Protein AF-A0A139AIJ9-F1 (afdb_monomer)

Solvent-accessible surface area (backbone atoms only — not comparable to full-atom values): 4762 Å² total; per-residue (Å²): 138,82,84,74,76,74,75,69,78,57,54,6,78,78,74,69,76,46,57,45,43,26,16,36,70,86,81,61,51,74,39,24,16,68,66,49,38,58,73,75,39,69,70,39,48,60,40,89,86,82,57,52,78,38,68,58,74,34,72,56,79,88,74,91,78,82,86,78,83,75,79,86,132

Nearest PDB structures (foldseek):
  3eb5-assembly1_A-2  TM=8.435E-01  e=1.322E-02  Homo sapiens
  3zni-assembly3_I  TM=7.073E-01  e=9.857E-02  Homo sapiens
  8guj-assembly1_L  TM=6.882E-01  e=8.621E-02  Homo sapiens
  2k4d-assembly1_A  TM=6.422E-01  e=7.052E-02  Homo sapiens
  5o76-assembly2_C  TM=6.735E-01  e=1.801E-01  Homo sapiens

Sequence (73 aa):
MTDSTTSKPALCLGCHKNEIEYQSPLCRHPSLCKKCAMVKQATGGKCKVCGELFSELQRVDRDGSDESDVGRT

Structure (mmCIF, N/CA/C/O backbone):
data_AF-A0A139AIJ9-F1
#
_entry.id   AF-A0A139AIJ9-F1
#
loop_
_atom_site.group_PDB
_atom_site.id
_atom_site.type_symbol
_atom_site.label_atom_id
_atom_site.label_alt_id
_atom_site.label_comp_id
_atom_site.label_asym_id
_atom_site.label_entity_id
_atom_site.label_seq_id
_atom_site.pdbx_PDB_ins_code
_atom_site.Cartn_x
_atom_site.Cartn_y
_atom_site.Cartn_z
_atom_site.occupancy
_atom_site.B_iso_or_equiv
_atom_site.auth_seq_id
_atom_site.auth_comp_id
_atom_site.auth_asym_id
_atom_site.auth_atom_id
_atom_site.pdbx_PDB_model_num
ATOM 1 N N . MET A 1 1 ? -30.755 -21.213 -0.270 1.00 47.12 1 MET A N 1
ATOM 2 C CA . MET A 1 1 ? -29.947 -20.415 0.675 1.00 47.12 1 MET A CA 1
ATOM 3 C C . MET A 1 1 ? -28.822 -19.792 -0.133 1.00 47.12 1 MET A C 1
ATOM 5 O O . MET A 1 1 ? -27.864 -20.483 -0.437 1.00 47.12 1 MET A O 1
ATOM 9 N N . THR A 1 2 ? -28.996 -18.562 -0.615 1.00 50.97 2 THR A N 1
ATOM 10 C CA . THR A 1 2 ? -27.960 -17.843 -1.371 1.00 50.97 2 THR A CA 1
ATOM 11 C C . THR A 1 2 ? -27.233 -16.937 -0.391 1.00 50.97 2 THR A C 1
ATOM 13 O O . THR A 1 2 ? -27.739 -15.870 -0.043 1.00 50.97 2 THR A O 1
ATOM 16 N N . ASP A 1 3 ? -26.091 -17.406 0.108 1.00 44.66 3 ASP A N 1
ATOM 17 C CA . ASP A 1 3 ? -25.129 -16.554 0.797 1.00 44.66 3 ASP A CA 1
ATOM 18 C C . ASP A 1 3 ? -24.549 -15.599 -0.249 1.00 44.66 3 ASP A C 1
ATOM 20 O O . ASP A 1 3 ? -23.570 -15.884 -0.934 1.00 44.66 3 ASP A O 1
ATOM 24 N N . SER A 1 4 ? -25.243 -14.483 -0.457 1.00 54.19 4 SER A N 1
ATOM 25 C CA . SER A 1 4 ? -24.651 -13.314 -1.080 1.00 54.19 4 SER A CA 1
ATOM 26 C C . SER A 1 4 ? -23.644 -12.774 -0.075 1.00 54.19 4 SER A C 1
ATOM 28 O O . SER A 1 4 ? -23.961 -11.863 0.695 1.00 54.19 4 SER A O 1
ATOM 30 N N . THR A 1 5 ? -22.434 -13.341 -0.054 1.00 50.88 5 THR A N 1
ATOM 31 C CA . THR A 1 5 ? -21.279 -12.674 0.539 1.00 50.88 5 THR A CA 1
ATOM 32 C C . THR A 1 5 ? -21.019 -11.441 -0.322 1.00 50.88 5 THR A C 1
ATOM 34 O O . THR A 1 5 ? -20.195 -11.434 -1.233 1.00 50.88 5 THR A O 1
ATOM 37 N N . THR A 1 6 ? -21.802 -10.386 -0.099 1.00 48.56 6 THR A N 1
ATOM 38 C CA . THR A 1 6 ? -21.534 -9.048 -0.609 1.00 48.56 6 THR A CA 1
ATOM 39 C C . THR A 1 6 ? -20.222 -8.641 0.037 1.00 48.56 6 THR A C 1
ATOM 41 O O . THR A 1 6 ? -20.201 -8.123 1.155 1.00 48.56 6 THR A O 1
ATOM 44 N N . SER A 1 7 ? -19.122 -8.977 -0.634 1.00 56.28 7 SER A N 1
ATOM 45 C CA . SER A 1 7 ? -17.758 -8.629 -0.273 1.00 56.28 7 SER A CA 1
ATOM 46 C C . SER A 1 7 ? -17.683 -7.114 -0.211 1.00 56.28 7 SER A C 1
ATOM 48 O O . SER A 1 7 ? -17.458 -6.444 -1.219 1.00 56.28 7 SER A O 1
ATOM 50 N N . LYS A 1 8 ? -17.974 -6.556 0.968 1.00 60.19 8 LYS A N 1
ATOM 51 C CA . LYS A 1 8 ? -17.869 -5.121 1.210 1.00 60.19 8 LYS A CA 1
ATOM 52 C C . LYS A 1 8 ? -16.470 -4.691 0.777 1.00 60.19 8 LYS A C 1
ATOM 54 O O . LYS A 1 8 ? -15.505 -5.381 1.119 1.00 60.19 8 LYS A O 1
ATOM 59 N N . PRO A 1 9 ? -16.348 -3.581 0.035 1.00 64.50 9 PRO A N 1
ATOM 60 C CA . PRO A 1 9 ? -15.048 -3.124 -0.411 1.00 64.50 9 PRO A CA 1
ATOM 61 C C . PRO A 1 9 ? -14.150 -2.914 0.805 1.00 64.50 9 PRO A C 1
ATOM 63 O O . PRO A 1 9 ? -14.539 -2.278 1.789 1.00 64.50 9 PRO A O 1
ATOM 66 N N . ALA A 1 10 ? -12.959 -3.507 0.758 1.00 83.56 10 ALA A N 1
ATOM 67 C CA . ALA A 1 10 ? -12.017 -3.421 1.857 1.00 83.56 10 ALA A CA 1
ATOM 68 C C . ALA A 1 10 ? -11.596 -1.952 2.046 1.00 83.56 10 ALA A C 1
ATOM 70 O O . ALA A 1 10 ? -11.130 -1.296 1.112 1.00 83.56 10 ALA A O 1
ATOM 71 N N . LEU A 1 11 ? -11.804 -1.418 3.252 1.00 91.00 11 LEU A N 1
ATOM 72 C CA . LEU A 1 11 ? -11.465 -0.039 3.608 1.00 91.00 11 LEU A CA 1
ATOM 73 C C . LEU A 1 11 ? -9.991 0.075 4.006 1.00 91.00 11 LEU A C 1
ATOM 75 O O . LEU A 1 11 ? -9.420 -0.828 4.611 1.00 91.00 11 LEU A O 1
ATOM 79 N N . CYS A 1 12 ? -9.377 1.219 3.706 1.00 91.19 12 CYS A N 1
ATOM 80 C CA . CYS A 1 12 ? -7.972 1.509 3.983 1.00 91.19 12 CYS A CA 1
ATOM 81 C C . CYS A 1 12 ? -7.611 1.277 5.452 1.00 91.19 12 CYS A C 1
ATOM 83 O O . CYS A 1 12 ? -8.137 1.955 6.328 1.00 91.19 12 CYS A O 1
ATOM 85 N N . LEU A 1 13 ? -6.608 0.443 5.720 1.00 88.50 13 LEU A N 1
ATOM 86 C CA . LEU A 1 13 ? -6.115 0.136 7.072 1.00 88.50 13 LEU A CA 1
ATOM 87 C C . LEU A 1 13 ? -5.352 1.308 7.726 1.00 88.50 13 LEU A C 1
ATOM 89 O O . LEU A 1 13 ? -4.901 1.248 8.872 1.00 88.50 13 LEU A O 1
ATOM 93 N N . GLY A 1 14 ? -5.113 2.379 6.964 1.00 87.19 14 GLY A N 1
ATOM 94 C CA . GLY A 1 14 ? -4.446 3.592 7.428 1.00 87.19 14 GLY A CA 1
ATOM 95 C C . GLY A 1 14 ? -5.401 4.684 7.910 1.00 87.19 14 GLY A C 1
ATOM 96 O O . GLY A 1 14 ? -5.054 5.421 8.834 1.00 87.19 14 GLY A O 1
ATOM 97 N N . CYS A 1 15 ? -6.564 4.829 7.271 1.00 91.00 15 CYS A N 1
ATOM 98 C CA . CYS A 1 15 ? -7.533 5.881 7.594 1.00 91.00 15 CYS A CA 1
ATOM 99 C C . CYS A 1 15 ? -8.953 5.378 7.852 1.00 91.00 15 CYS A C 1
ATOM 101 O O . CYS A 1 15 ? -9.746 6.158 8.365 1.00 91.00 15 CYS A O 1
ATOM 103 N N . HIS A 1 16 ? -9.277 4.141 7.474 1.00 90.00 16 HIS A N 1
ATOM 104 C CA . HIS A 1 16 ? -10.601 3.510 7.539 1.00 90.00 16 HIS A CA 1
ATOM 105 C C . HIS A 1 16 ? -11.748 4.356 6.956 1.00 90.00 16 HIS A C 1
ATOM 107 O O . HIS A 1 16 ? -12.904 4.171 7.315 1.00 90.00 16 HIS A O 1
ATOM 113 N N . LYS A 1 17 ? -11.426 5.304 6.065 1.00 90.31 17 LYS A N 1
ATOM 114 C CA . LYS A 1 17 ? -12.383 6.244 5.454 1.00 90.31 17 LYS A CA 1
ATOM 115 C C . LYS A 1 17 ? -12.627 5.973 3.975 1.00 90.31 17 LYS A C 1
ATOM 117 O O . LYS A 1 17 ? -13.747 6.113 3.513 1.00 90.31 17 LYS A O 1
ATOM 122 N N . ASN A 1 18 ? -11.571 5.615 3.249 1.00 91.56 18 ASN A N 1
ATOM 123 C CA . ASN A 1 18 ? -11.611 5.390 1.806 1.00 91.56 18 ASN A CA 1
ATOM 124 C C . ASN A 1 18 ? -11.357 3.915 1.502 1.00 91.56 18 ASN A C 1
ATOM 126 O O . ASN A 1 18 ? -10.696 3.236 2.292 1.00 91.56 18 ASN A O 1
ATOM 130 N N . GLU A 1 19 ? -11.807 3.459 0.341 1.00 90.81 19 GLU A N 1
ATOM 131 C CA . GLU A 1 19 ? -11.537 2.117 -0.175 1.00 90.81 19 GLU A CA 1
ATOM 132 C C . GLU A 1 19 ? -10.042 1.894 -0.443 1.00 90.81 19 GLU A C 1
ATOM 134 O O . GLU A 1 19 ? -9.272 2.837 -0.670 1.00 90.81 19 GLU A O 1
ATOM 139 N N . ILE A 1 20 ? -9.612 0.636 -0.371 1.00 91.00 20 ILE A N 1
ATOM 140 C CA . ILE A 1 20 ? -8.246 0.250 -0.713 1.00 91.00 20 ILE A CA 1
ATOM 141 C C . ILE A 1 20 ? -8.074 0.253 -2.232 1.00 91.00 20 ILE A C 1
ATOM 143 O O . ILE A 1 20 ? -8.820 -0.394 -2.958 1.00 91.00 20 ILE A O 1
ATOM 147 N N . GLU A 1 21 ? -7.033 0.944 -2.685 1.00 91.56 21 GLU A N 1
ATOM 148 C CA . GLU A 1 21 ? -6.642 1.028 -4.097 1.00 91.56 21 GLU A CA 1
ATOM 149 C C . GLU A 1 21 ? -5.179 0.618 -4.312 1.00 91.56 21 GLU A C 1
ATOM 151 O O . GLU A 1 21 ? -4.745 0.472 -5.450 1.00 91.56 21 GLU A O 1
ATOM 156 N N . TYR A 1 22 ? -4.402 0.471 -3.234 1.00 90.00 22 TYR A N 1
ATOM 157 C CA . TYR A 1 22 ? -2.974 0.177 -3.276 1.00 90.00 22 TYR A CA 1
ATOM 158 C C . TYR A 1 22 ? -2.622 -1.032 -2.403 1.00 90.00 22 TYR A C 1
ATOM 160 O O . TYR A 1 22 ? -3.125 -1.204 -1.282 1.00 90.00 22 TYR A O 1
ATOM 168 N N . GLN A 1 23 ? -1.699 -1.837 -2.918 1.00 89.88 23 GLN A N 1
ATOM 169 C CA . GLN A 1 23 ? -1.137 -3.030 -2.302 1.00 89.88 23 GLN A CA 1
ATOM 170 C C . GLN A 1 23 ? 0.391 -3.015 -2.350 1.00 89.88 23 GLN A C 1
ATOM 172 O O . GLN A 1 23 ? 1.012 -2.28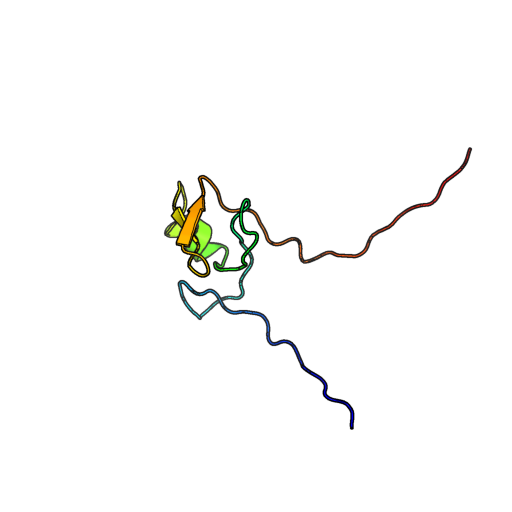8 -3.126 1.00 89.88 23 GLN A O 1
ATOM 177 N N . SER A 1 24 ? 1.008 -3.839 -1.508 1.00 88.69 24 SER A N 1
ATOM 178 C CA . SER A 1 24 ? 2.446 -4.095 -1.613 1.00 88.69 24 SER A CA 1
ATOM 179 C C . SER A 1 24 ? 2.735 -4.951 -2.856 1.00 88.69 24 SER A C 1
ATOM 181 O O . SER A 1 24 ? 2.023 -5.930 -3.067 1.00 88.69 24 SER A O 1
ATOM 183 N N . PRO A 1 25 ? 3.765 -4.649 -3.662 1.00 87.62 25 PRO A N 1
ATOM 184 C CA . PRO A 1 25 ? 4.105 -5.440 -4.846 1.00 87.62 25 PRO A CA 1
ATOM 185 C C . PRO A 1 25 ? 4.606 -6.851 -4.500 1.00 87.62 25 PRO A C 1
ATOM 187 O O . PRO A 1 25 ? 4.385 -7.782 -5.271 1.00 87.62 25 PRO A O 1
ATOM 190 N N . LEU A 1 26 ? 5.245 -7.020 -3.336 1.00 87.56 26 LEU A N 1
ATOM 191 C CA . LEU A 1 26 ? 5.832 -8.296 -2.913 1.00 87.56 26 LEU A CA 1
ATOM 192 C C . LEU A 1 26 ? 4.764 -9.256 -2.385 1.00 87.56 26 LEU A C 1
ATOM 194 O O . LEU A 1 26 ? 4.539 -10.320 -2.951 1.00 87.56 26 LEU A O 1
ATOM 198 N N . CYS A 1 27 ? 4.044 -8.845 -1.341 1.00 89.75 27 CYS A N 1
ATOM 199 C CA . CYS A 1 27 ? 3.048 -9.693 -0.688 1.00 89.75 27 CYS A CA 1
ATOM 200 C C . CYS A 1 27 ? 1.619 -9.518 -1.220 1.00 89.75 27 CYS A C 1
ATOM 202 O O . CYS A 1 27 ? 0.724 -10.235 -0.786 1.00 89.75 27 CYS A O 1
ATOM 204 N N . ARG A 1 28 ? 1.385 -8.551 -2.119 1.00 87.81 28 ARG A N 1
ATOM 205 C CA . ARG A 1 28 ? 0.094 -8.286 -2.791 1.00 87.81 28 ARG A CA 1
ATOM 206 C C . ARG A 1 28 ? -1.097 -8.077 -1.860 1.00 87.81 28 ARG A C 1
ATOM 208 O O . ARG A 1 28 ? -2.242 -8.184 -2.274 1.00 87.81 28 ARG A O 1
ATOM 215 N N . HIS A 1 29 ? -0.843 -7.717 -0.605 1.00 88.50 29 HIS A N 1
ATOM 216 C CA . HIS A 1 29 ? -1.910 -7.432 0.341 1.00 88.50 29 HIS A CA 1
ATOM 217 C C . HIS A 1 29 ? -2.477 -6.019 0.120 1.00 88.50 29 HIS A C 1
ATOM 219 O O . HIS A 1 29 ? -1.742 -5.034 0.312 1.00 88.50 29 HIS A O 1
ATOM 225 N N . PRO A 1 30 ? -3.772 -5.885 -0.226 1.00 89.31 30 PRO A N 1
ATOM 226 C CA . PRO A 1 30 ? -4.445 -4.595 -0.283 1.00 89.31 30 PRO A CA 1
ATOM 227 C C . PRO A 1 30 ? -4.485 -4.000 1.127 1.00 89.31 30 PRO A C 1
ATOM 229 O O . PRO A 1 30 ? -4.949 -4.638 2.071 1.00 89.31 30 PRO A O 1
ATOM 232 N N . SER A 1 31 ? -3.978 -2.775 1.298 1.00 89.00 31 SER A N 1
ATOM 233 C CA . SER A 1 31 ? -3.924 -2.154 2.632 1.00 89.00 31 SER A CA 1
ATOM 234 C C . SER A 1 31 ? 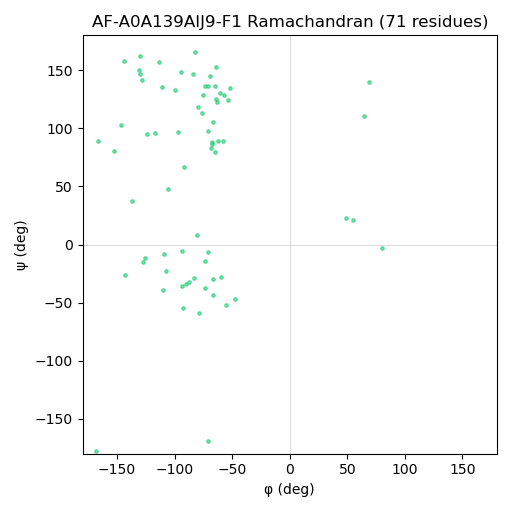-4.193 -0.653 2.678 1.00 89.00 31 SER A C 1
ATOM 236 O O . SER A 1 31 ? -4.647 -0.160 3.714 1.00 89.00 31 SER A O 1
ATOM 238 N N . LEU A 1 32 ? -3.938 0.098 1.602 1.00 90.38 32 LEU A N 1
ATOM 239 C CA . LEU A 1 32 ? -3.965 1.564 1.635 1.00 90.38 32 LEU A CA 1
ATOM 240 C C . LEU A 1 32 ? -4.804 2.165 0.497 1.00 90.38 32 LEU A C 1
ATOM 242 O O . LEU A 1 32 ? -4.849 1.650 -0.614 1.00 90.38 32 LEU A O 1
ATOM 246 N N . CYS A 1 33 ? -5.454 3.297 0.767 1.00 92.50 33 CYS A N 1
ATOM 247 C CA . CYS A 1 33 ? -6.087 4.130 -0.262 1.00 92.50 33 CYS A CA 1
ATOM 248 C C . CYS A 1 33 ? -5.065 5.057 -0.930 1.00 92.50 33 CYS A C 1
ATOM 250 O O . CYS A 1 33 ? -4.008 5.317 -0.346 1.00 92.50 33 CYS A O 1
ATOM 252 N N . LYS A 1 34 ? -5.414 5.662 -2.076 1.00 90.44 34 LYS A N 1
ATOM 253 C CA . LYS A 1 34 ? -4.547 6.620 -2.794 1.00 90.44 34 LYS A CA 1
ATOM 254 C C . LYS A 1 34 ? -3.940 7.695 -1.900 1.00 90.44 34 LYS A C 1
ATOM 256 O O . LYS A 1 34 ? -2.738 7.942 -1.938 1.00 90.44 34 LYS A O 1
ATOM 261 N N . LYS A 1 35 ? -4.760 8.311 -1.04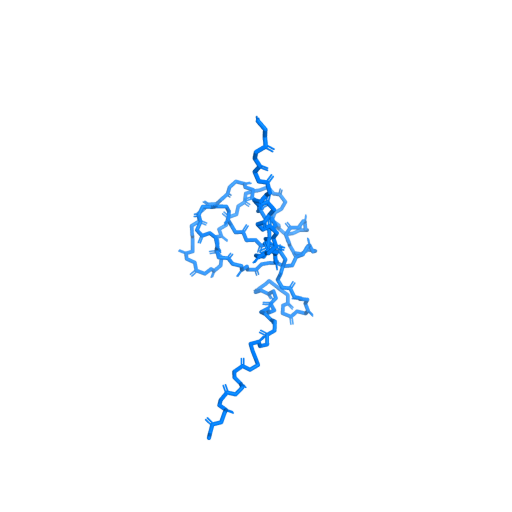6 1.00 90.88 35 LYS A N 1
ATOM 262 C CA . LYS A 1 35 ? -4.302 9.385 -0.157 1.00 90.88 35 LYS A CA 1
ATOM 263 C C . LYS A 1 35 ? -3.316 8.874 0.892 1.00 90.88 35 LYS A C 1
ATOM 265 O O . LYS A 1 35 ? -2.316 9.528 1.139 1.00 90.88 35 LYS A O 1
ATOM 270 N N . CYS A 1 36 ? -3.564 7.722 1.514 1.00 89.88 36 CYS A N 1
ATOM 271 C CA . CYS A 1 36 ? -2.640 7.184 2.515 1.00 89.88 36 CYS A CA 1
ATOM 272 C C . CYS A 1 36 ? -1.366 6.620 1.889 1.00 89.88 36 CYS A C 1
ATOM 274 O O . CYS A 1 36 ? -0.301 6.815 2.465 1.00 89.88 36 CYS A O 1
ATOM 276 N N . ALA A 1 37 ? -1.474 5.984 0.723 1.00 88.69 37 ALA A N 1
ATOM 277 C CA . ALA A 1 37 ? -0.328 5.539 -0.053 1.00 88.69 37 ALA A CA 1
ATOM 278 C C . ALA A 1 37 ? 0.612 6.719 -0.338 1.00 88.69 37 ALA A C 1
ATOM 280 O O . ALA A 1 37 ? 1.775 6.679 0.037 1.00 88.69 37 ALA A O 1
ATOM 281 N N . MET A 1 38 ? 0.080 7.820 -0.873 1.00 86.56 38 MET A N 1
ATOM 282 C CA . MET A 1 38 ? 0.907 8.957 -1.288 1.00 86.56 38 MET A CA 1
ATOM 283 C C . MET A 1 38 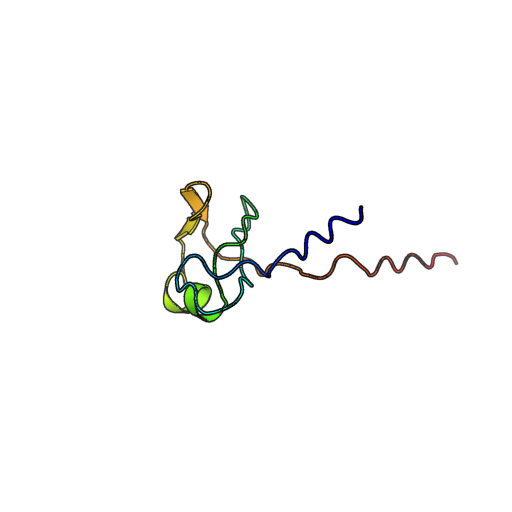? 1.282 9.934 -0.168 1.00 86.56 38 MET A C 1
ATOM 285 O O . MET A 1 38 ? 2.324 10.565 -0.251 1.00 86.56 38 MET A O 1
ATOM 289 N N . VAL A 1 39 ? 0.469 10.088 0.882 1.00 83.81 39 VAL A N 1
ATOM 290 C CA . VAL A 1 39 ? 0.7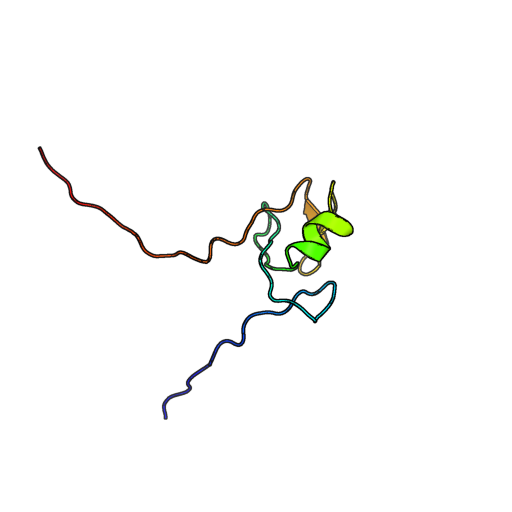58 11.049 1.970 1.00 83.81 39 VAL A CA 1
ATOM 291 C C . VAL A 1 39 ? 1.574 10.415 3.094 1.00 83.81 39 VAL A C 1
ATOM 293 O O . VAL A 1 39 ? 2.364 11.104 3.728 1.00 83.81 39 VAL A O 1
ATOM 296 N N . LYS A 1 40 ? 1.364 9.124 3.389 1.00 74.19 40 LYS A N 1
ATOM 297 C CA . LYS A 1 40 ? 1.999 8.463 4.541 1.00 74.19 40 LYS A CA 1
ATOM 298 C C . LYS A 1 40 ? 3.108 7.486 4.169 1.00 74.19 40 LYS A C 1
ATOM 300 O O . LYS A 1 40 ? 3.912 7.196 5.039 1.00 74.19 40 LYS A O 1
ATOM 305 N N . GLN A 1 41 ? 3.122 6.958 2.946 1.00 73.75 41 GLN A N 1
ATOM 306 C CA . GLN A 1 41 ? 4.018 5.869 2.533 1.00 73.75 41 GLN A CA 1
ATOM 307 C C . GLN A 1 41 ? 4.605 6.132 1.135 1.00 73.75 41 GLN A C 1
ATOM 309 O O . GLN A 1 41 ? 4.732 5.214 0.329 1.00 73.75 41 GLN A O 1
ATOM 314 N N . ALA A 1 42 ? 4.913 7.402 0.841 1.00 62.16 42 ALA A N 1
ATOM 315 C CA . ALA A 1 42 ? 5.390 7.855 -0.467 1.00 62.16 42 ALA A CA 1
ATOM 316 C C . ALA A 1 42 ? 6.707 7.186 -0.908 1.00 62.16 42 ALA A C 1
ATOM 318 O O . ALA A 1 42 ? 6.940 7.044 -2.103 1.00 62.16 42 ALA A O 1
ATOM 319 N N . THR A 1 43 ? 7.544 6.767 0.045 1.00 65.06 43 THR A N 1
ATOM 320 C CA . THR A 1 43 ? 8.851 6.139 -0.191 1.00 65.06 43 THR A CA 1
ATOM 321 C C . THR A 1 43 ? 9.129 5.103 0.891 1.00 65.06 43 THR A C 1
ATOM 323 O O . THR A 1 43 ? 9.512 5.453 2.005 1.00 65.06 43 THR A O 1
ATOM 326 N N . GLY A 1 44 ? 8.954 3.825 0.553 1.00 68.62 44 GLY A N 1
ATOM 327 C CA . GLY A 1 44 ? 9.258 2.698 1.431 1.00 68.62 44 GLY A CA 1
ATOM 328 C C . GLY A 1 44 ? 8.335 2.544 2.648 1.00 68.62 44 GLY A C 1
ATOM 329 O O . GLY A 1 44 ? 7.948 3.503 3.309 1.00 68.62 44 GLY A O 1
ATOM 330 N N . GLY A 1 45 ? 7.974 1.308 2.988 1.00 83.06 45 GLY A N 1
ATOM 331 C CA . GLY A 1 45 ? 7.121 1.039 4.144 1.00 83.06 45 GLY A CA 1
ATOM 332 C C . GLY A 1 45 ? 7.051 -0.433 4.526 1.00 83.06 45 GLY A C 1
ATOM 333 O O . GLY A 1 45 ? 7.703 -1.281 3.927 1.00 83.06 45 GLY A O 1
ATOM 334 N N . LYS A 1 46 ? 6.251 -0.738 5.553 1.00 87.38 46 LYS A N 1
ATOM 335 C CA . LYS A 1 46 ? 5.907 -2.111 5.950 1.00 87.38 46 LYS A CA 1
ATOM 336 C C . LYS A 1 46 ? 4.443 -2.389 5.658 1.00 87.38 46 LYS A C 1
ATOM 338 O O . LYS A 1 46 ? 3.576 -1.561 5.956 1.00 87.38 46 LYS A O 1
ATOM 343 N N . CYS A 1 47 ? 4.167 -3.555 5.088 1.00 87.56 47 CYS A N 1
ATOM 344 C CA . CYS A 1 47 ? 2.816 -4.034 4.861 1.00 87.56 47 CYS A CA 1
ATOM 345 C C . CYS A 1 47 ? 2.085 -4.161 6.201 1.00 87.56 47 CYS A C 1
ATOM 347 O O . CYS A 1 47 ? 2.589 -4.771 7.139 1.00 87.56 47 CYS A O 1
ATOM 349 N N . LYS A 1 48 ? 0.874 -3.609 6.294 1.00 83.38 48 LYS A N 1
ATOM 350 C CA . LYS A 1 48 ? 0.074 -3.655 7.528 1.00 83.38 48 LYS A CA 1
ATOM 351 C C . LYS A 1 48 ? -0.531 -5.025 7.833 1.00 83.38 48 LYS A C 1
ATOM 353 O O . LYS A 1 48 ? -1.003 -5.227 8.943 1.00 83.38 48 LYS A O 1
ATOM 358 N N . VAL A 1 49 ? -0.535 -5.925 6.852 1.00 86.56 49 VAL A N 1
ATOM 359 C CA . VAL A 1 49 ? -1.109 -7.268 6.975 1.00 86.56 49 VAL A CA 1
ATOM 360 C C . VAL A 1 49 ? -0.038 -8.267 7.406 1.00 86.56 49 VAL A C 1
ATOM 362 O O . VAL A 1 49 ? -0.196 -8.924 8.426 1.00 86.56 49 VAL A O 1
ATOM 365 N N . CYS A 1 50 ? 1.074 -8.345 6.670 1.00 88.31 50 CYS A N 1
ATOM 366 C CA . CYS A 1 50 ? 2.134 -9.329 6.924 1.00 88.31 50 CYS A CA 1
ATOM 367 C C . CYS A 1 50 ? 3.435 -8.744 7.498 1.00 88.31 50 CYS A C 1
ATOM 369 O O . CYS A 1 50 ? 4.335 -9.496 7.848 1.00 88.31 50 CYS A O 1
ATOM 371 N N . GLY A 1 51 ? 3.578 -7.417 7.576 1.00 87.00 51 GLY A N 1
ATOM 372 C CA . GLY A 1 51 ? 4.793 -6.764 8.079 1.00 87.00 51 GLY A CA 1
ATOM 373 C C . GLY A 1 51 ? 5.947 -6.658 7.076 1.00 87.00 51 GLY A C 1
ATOM 374 O O . GLY A 1 51 ? 6.962 -6.042 7.401 1.00 87.00 51 GLY A O 1
ATOM 375 N N . GLU A 1 52 ? 5.797 -7.207 5.867 1.00 89.12 52 GLU A N 1
ATOM 376 C CA . GLU A 1 52 ? 6.856 -7.222 4.854 1.00 89.12 52 GLU A CA 1
ATOM 377 C C . GLU A 1 52 ? 7.225 -5.816 4.374 1.00 89.12 52 GLU A C 1
ATOM 379 O O . GLU A 1 52 ? 6.354 -4.974 4.134 1.00 89.12 52 GLU A O 1
ATOM 384 N N . LEU A 1 53 ? 8.526 -5.565 4.253 1.00 88.88 53 LEU A N 1
ATOM 385 C CA . LEU A 1 53 ? 9.064 -4.304 3.762 1.00 88.88 53 LEU A CA 1
ATOM 386 C C . LEU A 1 53 ? 8.849 -4.199 2.253 1.00 88.88 53 LEU A C 1
ATOM 388 O O . LEU A 1 53 ? 9.103 -5.149 1.525 1.00 88.88 53 LEU A O 1
ATOM 392 N N . PHE A 1 54 ? 8.425 -3.035 1.782 1.00 86.75 54 PHE A N 1
ATOM 393 C CA . PHE A 1 54 ? 8.308 -2.720 0.362 1.00 86.75 54 PHE A CA 1
ATOM 394 C C . PHE A 1 54 ? 8.972 -1.375 0.082 1.00 86.75 54 PHE A C 1
ATOM 396 O O . PHE A 1 54 ? 8.975 -0.498 0.945 1.00 86.75 54 PHE A O 1
ATOM 403 N N . SER A 1 55 ? 9.509 -1.205 -1.125 1.00 85.06 55 SER A N 1
ATOM 4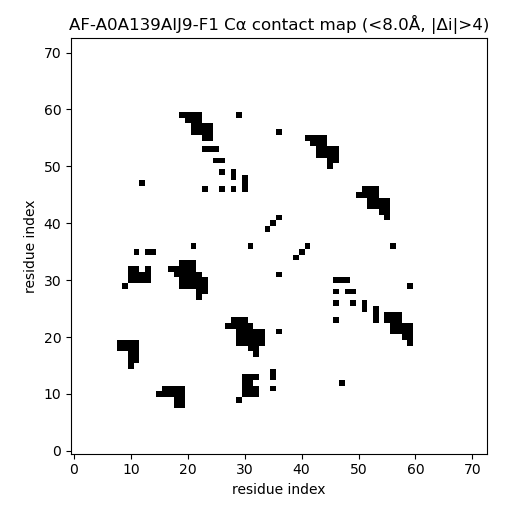04 C CA . SER A 1 55 ? 10.117 0.062 -1.559 1.00 85.06 55 SER A CA 1
ATOM 405 C C . SER A 1 55 ? 9.090 1.015 -2.173 1.00 85.06 55 SER A C 1
ATOM 407 O O . SER A 1 55 ? 9.187 2.225 -1.989 1.00 85.06 55 SER A O 1
ATOM 409 N N . GLU A 1 56 ? 8.072 0.471 -2.840 1.00 85.38 56 GLU A N 1
ATOM 410 C CA . GLU A 1 56 ? 7.006 1.227 -3.497 1.00 85.38 56 GLU A CA 1
ATOM 411 C C . GLU A 1 56 ? 5.663 0.491 -3.368 1.00 85.38 56 GLU A C 1
ATOM 413 O O . GLU A 1 56 ? 5.633 -0.714 -3.111 1.00 85.38 56 GLU A O 1
ATOM 418 N N . LEU A 1 57 ? 4.551 1.218 -3.506 1.00 87.00 57 LEU A N 1
ATOM 419 C CA . LEU A 1 57 ? 3.194 0.667 -3.501 1.00 87.00 57 LEU A CA 1
ATOM 420 C C . LEU A 1 57 ? 2.674 0.512 -4.928 1.00 87.00 57 LEU A C 1
ATOM 422 O O . LEU A 1 57 ? 2.696 1.458 -5.711 1.00 87.00 57 LEU A O 1
ATOM 426 N N . GLN A 1 58 ? 2.103 -0.650 -5.219 1.00 88.62 58 GLN A N 1
ATOM 427 C CA . GLN A 1 58 ? 1.445 -0.929 -6.489 1.00 88.62 58 GLN A CA 1
ATOM 428 C C . GLN A 1 58 ? -0.059 -0.659 -6.372 1.00 88.62 58 GLN A C 1
ATOM 430 O O . GLN A 1 58 ? -0.646 -0.844 -5.304 1.00 88.62 58 GLN A O 1
ATOM 435 N N . ARG A 1 59 ? -0.709 -0.234 -7.458 1.00 89.75 59 ARG A N 1
ATOM 436 C CA . ARG A 1 59 ? -2.177 -0.193 -7.510 1.00 89.75 59 ARG A CA 1
ATOM 437 C C . ARG A 1 59 ? -2.743 -1.614 -7.529 1.00 89.75 59 ARG A C 1
ATOM 439 O O . ARG A 1 59 ? -2.129 -2.521 -8.077 1.00 89.75 59 ARG A O 1
ATOM 446 N N . VAL A 1 60 ? -3.892 -1.801 -6.891 1.00 87.94 60 VAL A N 1
ATOM 447 C CA . VAL A 1 60 ? -4.662 -3.042 -6.985 1.00 87.94 60 VAL A CA 1
ATOM 448 C C . VAL A 1 60 ? -5.355 -3.025 -8.342 1.00 87.94 60 VAL A C 1
ATOM 450 O O . VAL A 1 60 ? -6.229 -2.186 -8.569 1.00 87.94 60 VAL A O 1
ATOM 453 N N . ASP A 1 61 ? -4.970 -3.924 -9.238 1.00 73.06 61 ASP A N 1
ATOM 454 C CA . ASP A 1 61 ? -5.714 -4.166 -10.468 1.00 73.06 61 ASP A CA 1
ATOM 455 C C . ASP A 1 61 ? -7.072 -4.768 -10.082 1.00 73.06 61 ASP A C 1
ATOM 457 O O . ASP A 1 61 ? -7.165 -5.913 -9.641 1.00 73.06 61 ASP A O 1
ATOM 461 N N . ARG A 1 62 ? -8.141 -3.966 -10.165 1.00 62.34 62 ARG A N 1
ATOM 462 C CA . ARG A 1 62 ? -9.524 -4.442 -9.959 1.00 62.34 62 ARG A CA 1
ATOM 463 C C . ARG A 1 62 ? -10.095 -5.120 -11.209 1.00 62.34 62 ARG A C 1
ATOM 465 O O . ARG A 1 62 ? -11.278 -5.439 -11.216 1.00 62.34 62 ARG A O 1
ATOM 472 N N . ASP A 1 63 ? -9.275 -5.343 -12.229 1.00 52.69 63 ASP A N 1
ATOM 473 C CA . ASP A 1 63 ? -9.723 -5.772 -13.544 1.00 52.69 63 ASP A CA 1
ATOM 474 C C . ASP A 1 63 ? -9.153 -7.150 -13.882 1.00 52.69 63 ASP A C 1
ATOM 476 O O . ASP A 1 63 ? -7.998 -7.316 -14.267 1.00 52.69 63 ASP A O 1
ATOM 480 N N . GLY A 1 64 ? -9.975 -8.160 -13.621 1.00 55.38 64 GLY A N 1
ATOM 481 C CA . GLY A 1 64 ? -9.752 -9.540 -14.019 1.00 55.38 64 GLY A CA 1
ATOM 482 C C . GLY A 1 64 ? -10.659 -9.925 -15.179 1.00 55.38 64 GLY A C 1
ATOM 483 O O . GLY A 1 64 ? -11.311 -10.960 -15.086 1.00 55.38 64 GLY A O 1
ATOM 484 N N . SER A 1 65 ? -10.747 -9.103 -16.228 1.00 54.34 65 SER A N 1
ATOM 485 C CA . SER A 1 65 ? -11.425 -9.500 -17.466 1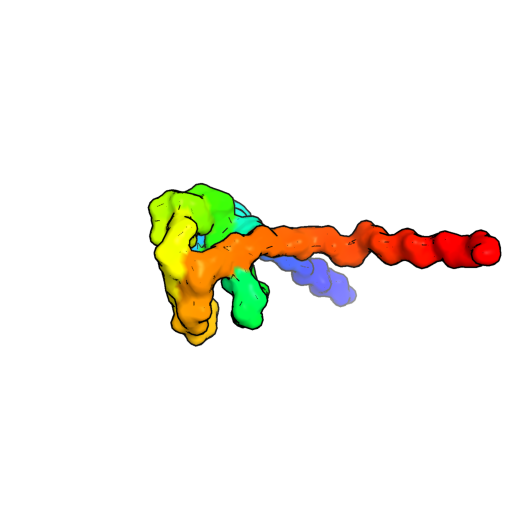.00 54.34 65 SER A CA 1
ATOM 486 C C . SER A 1 65 ? -11.120 -8.550 -18.625 1.00 54.34 65 SER A C 1
ATOM 488 O O . SER A 1 65 ? -11.895 -7.641 -18.888 1.00 54.34 65 SER A O 1
ATOM 490 N N . ASP A 1 66 ? -10.045 -8.836 -19.361 1.00 49.44 66 ASP A N 1
ATOM 491 C CA . ASP A 1 66 ? -10.127 -8.860 -20.825 1.00 49.44 66 ASP A CA 1
ATOM 492 C C . ASP A 1 66 ? -9.073 -9.828 -21.383 1.00 49.44 66 ASP A C 1
ATOM 494 O O . ASP A 1 66 ? -7.965 -9.474 -21.787 1.00 49.44 66 ASP A O 1
ATOM 498 N N . GLU A 1 67 ? -9.424 -11.110 -21.330 1.00 63.00 67 GLU A N 1
ATOM 499 C CA . GLU A 1 67 ? -8.903 -12.101 -22.262 1.00 63.00 67 GLU A CA 1
ATOM 500 C C . GLU A 1 67 ? -9.470 -11.754 -23.644 1.00 63.00 67 GLU A C 1
ATOM 502 O O . GLU A 1 67 ? -10.527 -12.236 -24.034 1.00 63.00 67 GLU A O 1
ATOM 507 N N . SER A 1 68 ? -8.778 -10.891 -24.383 1.00 57.53 68 SER A N 1
ATOM 508 C CA . SER A 1 68 ? -8.924 -10.823 -25.836 1.00 57.53 68 SER A CA 1
ATOM 509 C C . SER A 1 68 ? -7.883 -11.738 -26.475 1.00 57.53 68 SER A C 1
ATOM 511 O O . SER A 1 68 ? -6.952 -11.293 -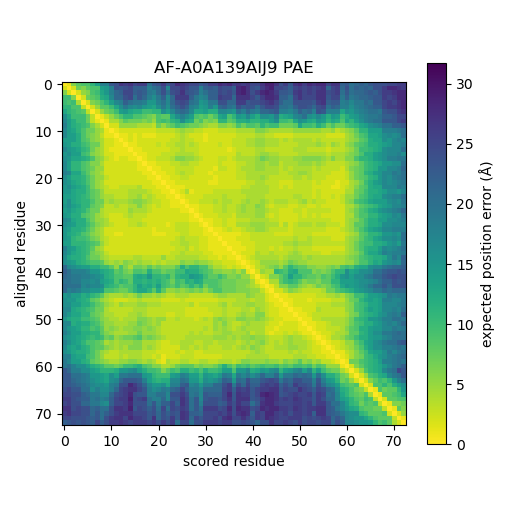27.147 1.00 57.53 68 SER A O 1
ATOM 513 N N . ASP A 1 69 ? -8.045 -13.044 -26.249 1.00 66.62 69 ASP A N 1
ATOM 514 C CA . ASP A 1 69 ? -7.661 -14.037 -27.247 1.00 66.62 69 ASP A CA 1
ATOM 515 C C . ASP A 1 69 ? -8.674 -13.926 -28.395 1.00 66.62 69 ASP A C 1
ATOM 517 O O . ASP A 1 69 ? -9.789 -14.439 -28.340 1.00 66.62 69 ASP A O 1
ATOM 521 N N . VAL A 1 70 ? -8.302 -13.195 -29.442 1.00 68.69 70 VAL A N 1
ATOM 522 C CA . VAL A 1 70 ? -8.838 -13.447 -30.780 1.00 68.69 70 VAL A CA 1
ATOM 523 C C . VAL A 1 70 ? -7.631 -13.681 -31.667 1.00 68.69 70 VAL A C 1
ATOM 525 O O . VAL A 1 70 ? -6.954 -12.755 -32.108 1.00 68.69 70 VAL A O 1
ATOM 528 N N . GLY A 1 71 ? -7.316 -14.963 -31.832 1.00 67.88 71 GLY A N 1
ATOM 529 C CA . GLY A 1 71 ? -6.184 -15.422 -32.611 1.00 67.88 71 GLY A CA 1
ATOM 530 C C . GLY A 1 71 ? -6.311 -15.253 -34.128 1.00 67.88 71 GLY A C 1
ATOM 531 O O . GLY A 1 71 ? -7.257 -14.680 -34.6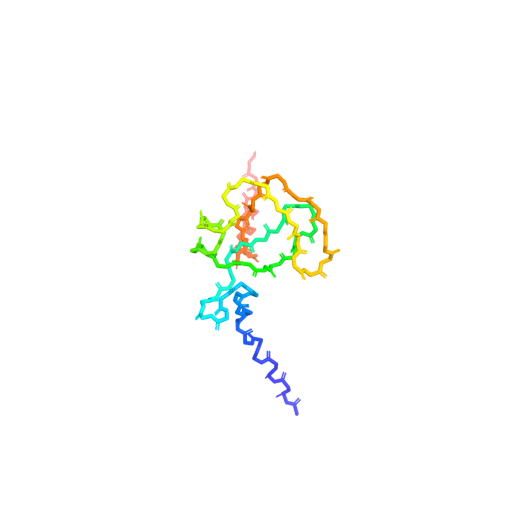61 1.00 67.88 71 GLY A O 1
ATOM 532 N N . ARG A 1 72 ? -5.341 -15.897 -34.793 1.00 67.88 72 ARG A N 1
ATOM 533 C CA . ARG A 1 72 ? -5.251 -16.218 -36.229 1.00 67.88 72 ARG A CA 1
ATOM 534 C C . ARG A 1 72 ? -5.166 -15.042 -37.204 1.00 67.88 72 ARG A C 1
ATOM 536 O O . ARG A 1 72 ? -6.177 -14.474 -37.593 1.00 67.88 72 ARG A O 1
ATOM 543 N N . THR A 1 73 ? -3.981 -14.915 -37.798 1.00 61.59 73 THR A N 1
ATOM 544 C CA . THR A 1 73 ? -3.760 -15.302 -39.207 1.00 61.59 73 THR A CA 1
ATOM 545 C C . THR A 1 73 ? -2.374 -15.895 -39.359 1.00 61.59 73 THR A C 1
ATOM 547 O O . THR A 1 73 ? -1.448 -15.311 -38.755 1.00 61.59 73 THR A O 1
#

Radius of gyration: 15.79 Å; Cα contacts (8 Å, |Δi|>4): 111; chains: 1; bounding box: 40×32×47 Å

Foldseek 3Di:
DDPPPVVPADAAQVPSPHGFFKAAPPVRDGHHDPCCQCVPVVAWDAGPPPRDIGGHIDTDPPDPDDPPPPDDD

Mean predicted aligned error: 9.98 Å

Secondary structure (DSSP, 8-state):
-------PPPBPTTTSSSB--EE-TTT--EEE-HHHHHHH-SS-EE-TTT--EESSPEE--------------

Organism: Gonapodya prolifera (strain JEL478) (NCBI:txid1344416)

pLDDT: mean 77.98, std 14.76, range [44.66, 92.5]